Protein AF-A0A4R6L8V8-F1 (afdb_monomer_lite)

Secondary structure (DSSP, 8-state):
-HHHHHHHHHHHHHHHHHHHHHHH-S--TTHHHHHHHHHHHHHHHHTHHHHHHHTB-TTSPPS--TT--HHHHHHHHHHTT-B-HHHHHHHHHHHHHSTTHHHHTTT-

pLDDT: mean 94.51, std 5.97, range [48.38, 98.5]

Radius of gyration: 15.95 Å; chains: 1; bounding box: 42×22×40 Å

Sequence (108 aa):
MINFILFIVAYLLYLPLSLWNFCLVGDKKGYFRSSAITIDKLANREFRTLWNKLLKVESGYKFGSENETISSVLGKNQRDGTLSKAGNKLASFLDWLDKEHCKNSIEN

Foldseek 3Di:
DVVVVVVVVCVVCVVVVLVVVCVVDPDNVCSVVVVVLQVQLVCQQVCQVVCCVAWFAPPADGTHDNNAGPLLSLLRCVVVVGTDPRSVVVNVVCCVVPPCSSVVRVVD

Structure (mmCIF, N/CA/C/O backbone):
data_AF-A0A4R6L8V8-F1
#
_entry.id   AF-A0A4R6L8V8-F1
#
loop_
_atom_site.group_PDB
_atom_site.id
_atom_site.type_symbol
_atom_site.label_atom_id
_atom_site.label_alt_id
_atom_site.label_comp_id
_atom_site.label_asym_id
_atom_site.label_entity_id
_atom_site.label_seq_id
_atom_site.pdbx_PDB_ins_code
_atom_site.Cartn_x
_atom_site.Cartn_y
_atom_site.Cartn_z
_atom_site.occupancy
_atom_site.B_iso_or_equiv
_atom_site.auth_seq_id
_atom_site.auth_comp_id
_atom_site.auth_asym_id
_atom_site.auth_atom_id
_atom_site.pdbx_PDB_model_num
ATOM 1 N N . MET A 1 1 ? 22.009 8.759 10.692 1.00 87.94 1 MET A N 1
ATOM 2 C CA . MET A 1 1 ? 22.202 9.466 9.403 1.00 87.94 1 MET A CA 1
ATOM 3 C C . MET A 1 1 ? 22.254 8.508 8.216 1.00 87.94 1 MET A C 1
ATOM 5 O O . MET A 1 1 ? 21.455 8.687 7.313 1.00 87.94 1 MET A O 1
ATOM 9 N N . ILE A 1 2 ? 23.091 7.461 8.228 1.00 95.25 2 ILE A N 1
ATOM 10 C CA . ILE A 1 2 ? 23.206 6.495 7.111 1.00 95.25 2 ILE A CA 1
ATOM 11 C C . ILE A 1 2 ? 21.857 5.852 6.731 1.00 95.25 2 ILE A C 1
ATOM 13 O O . ILE A 1 2 ? 21.461 5.922 5.575 1.00 95.25 2 ILE A O 1
ATOM 17 N N . ASN A 1 3 ? 21.094 5.326 7.697 1.00 96.00 3 ASN A N 1
ATOM 18 C CA . ASN A 1 3 ? 19.788 4.695 7.421 1.00 96.00 3 ASN A CA 1
ATOM 19 C C . ASN A 1 3 ? 18.768 5.650 6.779 1.00 96.00 3 ASN A C 1
ATOM 21 O O . ASN A 1 3 ? 17.965 5.242 5.949 1.00 96.00 3 ASN A O 1
ATOM 25 N N . PHE A 1 4 ? 18.817 6.930 7.148 1.00 93.50 4 PHE A N 1
ATOM 26 C CA . PHE A 1 4 ? 17.949 7.954 6.571 1.00 93.50 4 PHE A CA 1
ATOM 27 C C . PHE A 1 4 ? 18.331 8.262 5.116 1.00 93.50 4 PHE A C 1
ATOM 29 O O . PHE A 1 4 ? 17.462 8.419 4.266 1.00 93.50 4 PHE A O 1
ATOM 36 N N . ILE A 1 5 ? 19.630 8.270 4.808 1.00 97.12 5 ILE A N 1
ATOM 37 C CA . ILE A 1 5 ? 20.121 8.408 3.433 1.00 97.12 5 ILE A CA 1
ATOM 38 C C . ILE A 1 5 ? 19.702 7.192 2.598 1.00 97.12 5 ILE A C 1
ATOM 40 O O . ILE A 1 5 ? 19.183 7.372 1.502 1.00 97.12 5 ILE A O 1
ATOM 44 N N . LEU A 1 6 ? 19.858 5.970 3.124 1.00 96.00 6 LEU A N 1
ATOM 45 C CA . LEU A 1 6 ? 19.411 4.745 2.447 1.00 96.00 6 LEU A CA 1
ATOM 46 C C . LEU A 1 6 ? 17.912 4.785 2.132 1.00 96.00 6 LEU A C 1
ATOM 48 O O . LEU A 1 6 ? 17.512 4.434 1.026 1.00 96.00 6 LEU A O 1
ATOM 52 N N . PHE A 1 7 ? 17.098 5.265 3.075 1.00 93.31 7 PHE A N 1
ATOM 53 C CA . PHE A 1 7 ? 15.666 5.464 2.873 1.00 93.31 7 PHE A CA 1
ATOM 54 C C . PHE A 1 7 ? 15.382 6.428 1.711 1.00 93.31 7 PHE A C 1
ATOM 56 O O . PHE A 1 7 ? 14.641 6.080 0.795 1.00 93.31 7 PHE A O 1
ATOM 63 N N . ILE A 1 8 ? 16.012 7.608 1.698 1.00 95.94 8 ILE A N 1
ATOM 64 C CA . ILE A 1 8 ? 15.831 8.593 0.619 1.00 95.94 8 ILE A CA 1
ATOM 65 C C . ILE A 1 8 ? 16.246 8.004 -0.732 1.00 95.94 8 ILE A C 1
ATOM 67 O O . ILE A 1 8 ? 15.503 8.104 -1.707 1.00 95.94 8 ILE A O 1
ATOM 71 N N . VAL A 1 9 ? 17.415 7.364 -0.787 1.00 96.69 9 VAL A N 1
ATOM 72 C CA . VAL A 1 9 ? 17.942 6.751 -2.011 1.00 96.69 9 VAL A CA 1
ATOM 73 C C . VAL A 1 9 ? 16.995 5.668 -2.529 1.00 96.69 9 VAL A C 1
ATOM 75 O O . VAL A 1 9 ? 16.710 5.645 -3.723 1.00 96.69 9 VAL A O 1
ATOM 78 N N . ALA A 1 10 ? 16.448 4.818 -1.655 1.00 95.12 10 ALA A N 1
ATOM 79 C CA . ALA A 1 10 ? 15.502 3.779 -2.054 1.00 95.12 10 ALA A CA 1
ATOM 80 C C . ALA A 1 10 ? 14.242 4.362 -2.718 1.00 95.12 10 ALA A C 1
ATOM 82 O O . ALA A 1 10 ? 13.858 3.907 -3.796 1.00 95.12 10 ALA A O 1
ATOM 83 N N . TYR A 1 11 ? 13.637 5.401 -2.132 1.00 92.94 11 TYR A N 1
ATOM 84 C CA . TYR A 1 11 ? 12.456 6.056 -2.712 1.00 92.94 11 TYR A CA 1
ATOM 85 C C . TYR A 1 11 ? 12.765 6.757 -4.039 1.00 92.94 11 TYR A C 1
ATOM 87 O O . TYR A 1 11 ? 11.988 6.640 -4.987 1.00 92.94 11 TYR A O 1
ATOM 95 N N . LEU A 1 12 ? 13.906 7.449 -4.130 1.00 95.81 12 LEU A N 1
ATOM 96 C CA . LEU A 1 12 ? 14.328 8.130 -5.358 1.00 95.81 12 LEU A CA 1
ATOM 97 C C . LEU A 1 12 ? 14.610 7.150 -6.501 1.00 95.81 12 LEU A C 1
ATOM 99 O O . LEU A 1 12 ? 14.297 7.453 -7.649 1.00 95.81 12 LEU A O 1
ATOM 103 N N . LEU A 1 13 ? 15.187 5.984 -6.201 1.00 96.12 13 LEU A N 1
ATOM 104 C CA . LEU A 1 13 ? 15.530 4.980 -7.208 1.00 96.12 13 LEU A CA 1
ATOM 105 C C . LEU A 1 13 ? 14.342 4.105 -7.622 1.00 96.12 13 LEU A C 1
ATOM 107 O O . LEU A 1 13 ? 14.319 3.631 -8.757 1.00 96.12 13 LEU A O 1
ATOM 111 N N . TYR A 1 14 ? 13.352 3.894 -6.750 1.00 93.62 14 TYR A N 1
ATOM 112 C CA . TYR A 1 14 ? 12.249 2.966 -7.017 1.00 93.62 14 TYR A CA 1
ATOM 113 C C . TYR A 1 14 ? 11.488 3.293 -8.311 1.00 93.62 14 TYR A C 1
ATOM 115 O O . TYR A 1 14 ? 11.290 2.418 -9.156 1.00 93.62 14 TYR A O 1
ATOM 123 N N . LEU A 1 15 ? 11.095 4.557 -8.498 1.00 91.44 15 LEU A N 1
ATOM 124 C CA . LEU A 1 15 ? 10.328 4.989 -9.668 1.00 91.44 15 LEU A CA 1
ATOM 125 C C . LEU A 1 15 ? 11.110 4.863 -10.995 1.00 91.44 15 LEU A C 1
ATOM 127 O O . LEU A 1 15 ? 10.610 4.182 -11.894 1.00 91.44 15 LEU A O 1
ATOM 131 N N . PRO A 1 16 ? 12.316 5.451 -11.159 1.00 95.38 16 PRO A N 1
ATOM 132 C CA . PRO A 1 16 ? 13.054 5.349 -12.418 1.00 95.38 16 PRO A CA 1
ATOM 133 C C . PRO A 1 16 ? 13.450 3.906 -12.748 1.00 95.38 16 PRO A C 1
ATOM 135 O O . PRO A 1 16 ? 13.355 3.508 -13.908 1.00 95.38 16 PRO A O 1
ATOM 138 N N . LEU A 1 17 ? 13.823 3.094 -11.750 1.00 94.94 17 LEU A N 1
ATOM 139 C CA . LEU A 1 17 ? 14.151 1.684 -11.978 1.00 94.94 17 LEU A CA 1
ATOM 140 C C . LEU A 1 17 ? 12.927 0.862 -12.387 1.00 94.94 17 LEU A C 1
ATOM 142 O O . LEU A 1 17 ? 13.049 -0.004 -13.248 1.00 94.94 17 LEU A O 1
ATOM 146 N N . SER A 1 18 ? 11.747 1.146 -11.829 1.00 91.94 18 SER A N 1
ATOM 147 C CA . SER A 1 18 ? 10.505 0.474 -12.233 1.00 91.94 18 SER A CA 1
ATOM 148 C C . SER A 1 18 ? 10.163 0.757 -13.700 1.00 91.94 18 SER A C 1
ATOM 150 O O . SER A 1 18 ? 9.796 -0.155 -14.440 1.00 91.94 18 SER A O 1
ATOM 152 N N . LEU A 1 19 ? 10.343 2.003 -14.151 1.00 91.94 19 LEU A N 1
ATOM 153 C CA . LEU A 1 19 ? 10.134 2.384 -15.552 1.00 91.94 19 LEU A CA 1
ATOM 154 C C . LEU A 1 19 ? 11.179 1.759 -16.481 1.00 91.94 19 LEU A C 1
ATOM 156 O O . LEU A 1 19 ? 10.832 1.238 -17.539 1.00 91.94 19 LEU A O 1
ATOM 160 N N . TRP A 1 20 ? 12.450 1.765 -16.074 1.00 94.44 20 TRP A N 1
ATOM 161 C CA . TRP A 1 20 ? 13.521 1.131 -16.838 1.00 94.44 20 TRP A CA 1
ATOM 162 C C . TRP A 1 20 ? 13.298 -0.379 -16.975 1.00 94.44 20 TRP A C 1
ATOM 164 O O . TRP A 1 20 ? 13.400 -0.931 -18.067 1.00 94.44 20 TRP A O 1
ATOM 174 N N . ASN A 1 21 ? 12.928 -1.049 -15.882 1.00 93.44 21 ASN A N 1
ATOM 175 C CA . 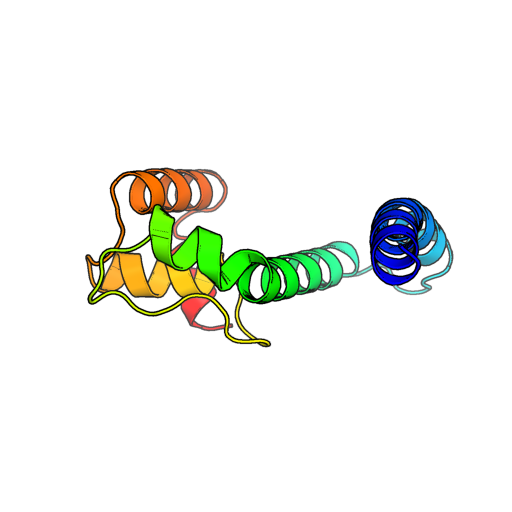ASN A 1 21 ? 12.636 -2.477 -15.871 1.00 93.44 21 ASN A CA 1
ATOM 176 C C . ASN A 1 21 ? 11.458 -2.823 -16.795 1.00 93.44 21 ASN A C 1
ATOM 178 O O . ASN A 1 21 ? 11.543 -3.779 -17.559 1.00 93.44 21 ASN A O 1
ATOM 182 N N . PHE A 1 22 ? 10.394 -2.014 -16.809 1.00 91.94 22 PHE A N 1
ATOM 183 C CA . PHE A 1 22 ? 9.279 -2.194 -17.746 1.00 91.94 22 PHE A CA 1
ATOM 184 C C . PHE A 1 22 ? 9.721 -2.214 -19.222 1.00 91.94 22 PHE A C 1
ATOM 186 O O . PHE A 1 22 ? 9.156 -2.960 -20.024 1.00 91.94 22 PHE A O 1
ATOM 193 N N . CYS A 1 23 ? 10.741 -1.434 -19.594 1.00 92.12 23 CYS A N 1
ATOM 194 C CA . CYS A 1 23 ? 11.297 -1.448 -20.949 1.00 92.12 23 CYS A CA 1
ATOM 195 C C . CYS A 1 23 ? 12.050 -2.747 -21.283 1.00 92.12 23 CYS A C 1
ATOM 197 O O . CYS A 1 23 ? 12.111 -3.112 -22.455 1.00 92.12 23 CYS A O 1
ATOM 199 N N . LEU A 1 24 ? 12.603 -3.433 -20.278 1.00 93.25 24 LEU A N 1
ATOM 20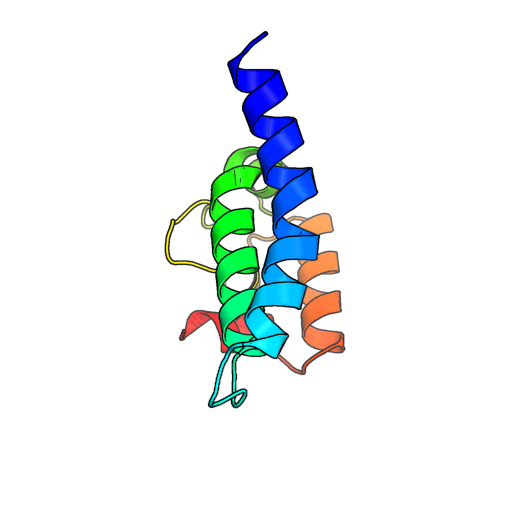0 C CA . LEU A 1 24 ? 13.396 -4.658 -20.437 1.00 93.25 24 LEU A CA 1
ATOM 201 C C . LEU A 1 24 ? 12.565 -5.942 -20.351 1.00 93.25 24 LEU A C 1
ATOM 203 O O . LEU A 1 24 ? 12.971 -6.974 -20.884 1.00 93.25 24 LEU A O 1
ATOM 207 N N . VAL A 1 25 ? 11.420 -5.904 -19.669 1.00 92.31 25 VAL A N 1
ATOM 208 C CA . VAL A 1 25 ? 10.551 -7.074 -19.522 1.00 92.31 25 VAL A CA 1
ATOM 209 C C . VAL A 1 25 ? 9.994 -7.503 -20.884 1.00 92.31 25 VAL A C 1
ATOM 211 O O . VAL A 1 25 ? 9.346 -6.721 -21.583 1.00 92.31 25 VAL A O 1
ATOM 214 N N . GLY A 1 26 ? 10.228 -8.773 -21.235 1.00 87.50 26 GLY A N 1
ATOM 215 C CA . GLY A 1 26 ? 9.780 -9.369 -22.496 1.00 87.50 26 GLY A CA 1
ATOM 216 C C . GLY A 1 26 ? 8.257 -9.494 -22.606 1.00 87.50 26 GLY A C 1
ATOM 217 O O . GLY A 1 26 ? 7.685 -9.053 -23.600 1.00 87.50 26 GLY A O 1
ATOM 218 N N . ASP A 1 27 ? 7.590 -10.037 -21.578 1.00 87.88 27 ASP A N 1
ATOM 219 C CA . ASP A 1 27 ? 6.122 -10.091 -21.500 1.00 87.88 27 ASP A CA 1
ATOM 220 C C . ASP A 1 27 ? 5.583 -9.055 -20.511 1.00 87.88 27 ASP A C 1
ATOM 222 O O . ASP A 1 27 ? 5.731 -9.161 -19.294 1.00 87.88 27 ASP A O 1
ATOM 226 N N . LYS A 1 28 ? 4.925 -8.034 -21.054 1.00 89.06 28 LYS A N 1
ATOM 227 C CA . LYS A 1 28 ? 4.380 -6.909 -20.289 1.00 89.06 28 LYS A CA 1
ATOM 228 C C . LYS A 1 28 ? 3.001 -7.207 -19.701 1.00 89.06 28 LYS A C 1
ATOM 230 O O . LYS A 1 28 ? 2.469 -6.384 -18.947 1.00 89.06 28 LYS A O 1
ATOM 235 N N . LYS A 1 29 ? 2.387 -8.346 -20.043 1.00 91.81 29 LYS A N 1
ATOM 236 C CA . LYS A 1 29 ? 1.036 -8.692 -19.604 1.00 91.81 29 LYS A CA 1
ATOM 237 C C . LYS A 1 29 ? 0.987 -8.785 -18.080 1.00 91.81 29 LYS A C 1
ATOM 239 O O . LYS A 1 29 ? 1.663 -9.588 -17.453 1.00 91.81 29 LYS A O 1
ATOM 244 N N . GLY A 1 30 ? 0.168 -7.932 -17.467 1.00 89.81 30 GLY A N 1
ATOM 245 C CA . GLY A 1 30 ? -0.010 -7.912 -16.015 1.00 89.81 30 GLY A CA 1
ATOM 246 C C . GLY A 1 30 ? 1.134 -7.276 -15.218 1.00 89.81 30 GLY A C 1
ATOM 247 O O . GLY A 1 30 ? 1.000 -7.194 -14.001 1.00 89.81 30 GLY A O 1
ATOM 248 N N . TYR A 1 31 ? 2.195 -6.759 -15.856 1.00 90.94 31 TYR A N 1
ATOM 249 C CA . TYR A 1 31 ? 3.331 -6.135 -15.162 1.00 90.94 31 TYR A CA 1
ATOM 250 C C . TYR A 1 31 ? 2.882 -5.032 -14.198 1.00 90.94 31 TYR A C 1
ATOM 252 O O . TYR A 1 31 ? 3.115 -5.114 -12.995 1.00 90.94 31 TYR A O 1
ATOM 260 N N . PHE A 1 32 ? 2.151 -4.034 -14.706 1.00 90.62 32 PHE A N 1
ATOM 261 C CA . PHE A 1 32 ? 1.675 -2.924 -13.879 1.00 90.62 32 PHE A CA 1
ATOM 262 C C . PHE A 1 32 ? 0.701 -3.371 -12.791 1.00 90.62 32 PHE A C 1
ATOM 264 O O . PHE A 1 32 ? 0.727 -2.818 -11.698 1.00 90.62 32 PHE A O 1
ATOM 271 N N . ARG A 1 33 ? -0.113 -4.403 -13.052 1.00 91.94 33 ARG A N 1
ATOM 272 C CA . ARG A 1 33 ? -1.015 -4.971 -12.043 1.00 91.94 33 ARG A CA 1
ATOM 273 C C . ARG A 1 33 ? -0.226 -5.634 -10.915 1.00 91.94 33 ARG A C 1
ATOM 275 O O . ARG A 1 33 ? -0.508 -5.374 -9.752 1.00 91.94 33 ARG A O 1
ATOM 282 N N . SER A 1 34 ? 0.778 -6.445 -11.245 1.00 92.25 34 SER A N 1
ATOM 283 C CA . SER A 1 34 ? 1.642 -7.094 -10.253 1.00 92.25 34 SER A CA 1
ATOM 284 C C . SER A 1 34 ? 2.427 -6.066 -9.435 1.00 92.25 34 SER A C 1
ATOM 286 O O . SER A 1 34 ? 2.504 -6.171 -8.209 1.00 92.25 34 SER A O 1
ATOM 288 N N . SER A 1 35 ? 2.969 -5.039 -10.094 1.00 93.50 35 SER A N 1
ATOM 289 C CA . SER A 1 35 ? 3.672 -3.940 -9.428 1.00 93.50 35 SER A CA 1
ATOM 290 C C . SER A 1 35 ? 2.740 -3.146 -8.511 1.00 93.50 35 SER A C 1
ATOM 292 O O . SER A 1 35 ? 3.104 -2.884 -7.369 1.00 93.50 35 SER A O 1
ATOM 294 N N . ALA A 1 36 ? 1.515 -2.835 -8.949 1.00 93.06 36 ALA A N 1
ATOM 295 C CA . ALA A 1 36 ? 0.517 -2.159 -8.120 1.00 93.06 36 ALA A CA 1
ATOM 296 C C . ALA A 1 36 ? 0.159 -2.975 -6.868 1.00 93.06 36 ALA A C 1
ATOM 298 O O . ALA A 1 36 ? 0.195 -2.431 -5.769 1.00 93.06 36 ALA A O 1
ATOM 299 N N . ILE A 1 37 ? -0.084 -4.286 -7.006 1.00 94.38 37 ILE A N 1
ATOM 300 C CA . ILE A 1 37 ? -0.342 -5.183 -5.863 1.00 94.38 37 ILE A CA 1
ATOM 301 C C . ILE A 1 37 ? 0.851 -5.200 -4.899 1.00 94.38 37 ILE A C 1
ATOM 303 O O . ILE A 1 37 ? 0.670 -5.191 -3.685 1.00 94.38 37 ILE A O 1
ATOM 307 N N . THR A 1 38 ? 2.077 -5.204 -5.425 1.00 94.56 38 THR A N 1
ATOM 308 C CA . THR A 1 38 ? 3.299 -5.199 -4.606 1.00 94.56 38 THR A CA 1
ATOM 309 C C . THR A 1 38 ? 3.409 -3.918 -3.784 1.00 94.56 38 THR A C 1
ATOM 311 O O . THR A 1 38 ? 3.657 -3.975 -2.581 1.00 94.56 38 THR A O 1
ATOM 314 N N . ILE A 1 39 ? 3.192 -2.765 -4.421 1.00 95.31 39 ILE A N 1
ATOM 315 C CA . ILE A 1 39 ? 3.210 -1.457 -3.757 1.00 95.31 39 ILE A CA 1
ATOM 316 C C . ILE A 1 39 ? 2.105 -1.378 -2.702 1.00 95.31 39 ILE A C 1
ATOM 318 O O . ILE A 1 39 ? 2.348 -0.886 -1.606 1.00 95.31 39 ILE A O 1
ATOM 322 N N . ASP A 1 40 ? 0.916 -1.893 -3.004 1.00 95.88 40 ASP A N 1
ATOM 323 C CA . ASP A 1 40 ? -0.220 -1.902 -2.085 1.00 95.88 40 ASP A CA 1
ATOM 324 C C . ASP A 1 40 ? 0.071 -2.746 -0.827 1.00 95.88 40 ASP A C 1
ATOM 326 O O . ASP A 1 40 ? -0.050 -2.262 0.302 1.00 95.88 40 ASP A O 1
ATOM 330 N N . LYS A 1 41 ? 0.592 -3.971 -0.996 1.00 96.69 41 LYS A N 1
ATOM 331 C CA . LYS A 1 41 ? 1.033 -4.828 0.124 1.00 96.69 41 LYS A CA 1
ATOM 332 C C . LYS A 1 41 ? 2.141 -4.172 0.953 1.00 96.69 41 LYS A C 1
ATOM 334 O O . LYS A 1 41 ? 2.080 -4.163 2.186 1.00 96.69 41 LYS A O 1
ATOM 339 N N . LEU A 1 42 ? 3.129 -3.565 0.288 1.00 95.94 42 LEU A N 1
ATOM 340 C CA . LEU A 1 42 ? 4.185 -2.804 0.957 1.00 95.94 42 LEU A CA 1
ATOM 341 C C . LEU A 1 42 ? 3.594 -1.655 1.778 1.00 95.94 42 LEU A C 1
ATOM 343 O O . LEU A 1 42 ? 3.935 -1.507 2.948 1.00 95.94 42 LEU A O 1
ATOM 347 N N . ALA A 1 43 ? 2.688 -0.869 1.200 1.00 96.00 43 ALA A N 1
ATOM 348 C CA . ALA A 1 43 ? 2.067 0.269 1.863 1.00 96.00 43 ALA A CA 1
ATOM 349 C C . ALA A 1 43 ? 1.182 -0.155 3.049 1.00 96.00 43 ALA A C 1
ATOM 351 O O . ALA A 1 43 ? 1.160 0.540 4.068 1.00 96.00 43 ALA A O 1
ATOM 352 N N . ASN A 1 44 ? 0.493 -1.299 2.965 1.00 97.31 44 ASN A N 1
ATOM 353 C CA . ASN A 1 44 ? -0.241 -1.875 4.094 1.00 97.31 44 ASN A CA 1
ATOM 354 C C . ASN A 1 44 ? 0.698 -2.178 5.272 1.00 97.31 44 ASN A C 1
ATOM 356 O O . ASN A 1 44 ? 0.411 -1.810 6.414 1.00 97.31 44 ASN A O 1
ATOM 360 N N . ARG A 1 45 ? 1.841 -2.816 4.992 1.00 96.88 45 ARG A N 1
ATOM 361 C CA . ARG A 1 45 ? 2.847 -3.183 5.998 1.00 96.88 45 ARG A CA 1
ATOM 362 C C . ARG A 1 45 ? 3.580 -1.974 6.573 1.00 96.88 45 ARG A C 1
ATOM 364 O O . ARG A 1 45 ? 3.678 -1.837 7.796 1.00 96.88 45 ARG A O 1
ATOM 371 N N . GLU A 1 46 ? 4.117 -1.125 5.708 1.00 96.31 46 GLU A N 1
ATOM 372 C CA . GLU A 1 46 ? 5.017 -0.028 6.070 1.00 96.31 46 GLU A CA 1
ATOM 373 C C . GLU A 1 46 ? 4.282 1.028 6.894 1.00 96.31 46 GLU A C 1
ATOM 375 O O . GLU A 1 46 ? 4.712 1.404 7.985 1.00 96.31 46 GLU A O 1
ATOM 380 N N . PHE A 1 47 ? 3.091 1.420 6.440 1.00 97.31 47 PHE A N 1
ATOM 381 C CA . PHE A 1 47 ? 2.288 2.456 7.083 1.00 97.31 47 PHE A CA 1
ATOM 382 C C . PHE A 1 47 ? 1.244 1.887 8.053 1.00 97.31 47 PHE A C 1
ATOM 384 O O . PHE A 1 47 ? 0.311 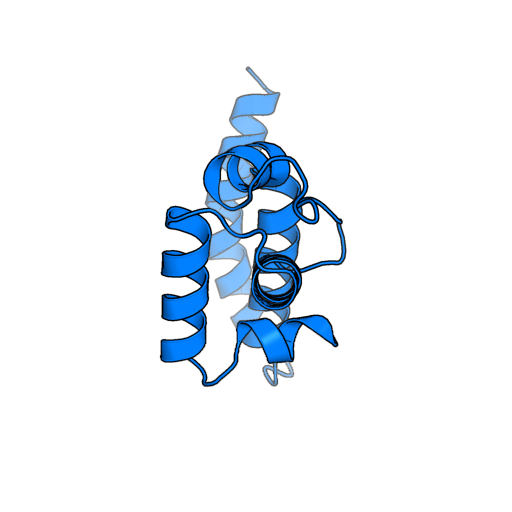2.586 8.446 1.00 97.31 47 PHE A O 1
ATOM 391 N N . ARG A 1 48 ? 1.407 0.636 8.507 1.00 97.94 48 ARG A N 1
ATOM 392 C CA . ARG A 1 48 ? 0.459 -0.051 9.403 1.00 97.94 48 ARG A CA 1
ATOM 393 C C . ARG A 1 48 ? 0.065 0.771 10.625 1.00 97.94 48 ARG A C 1
ATOM 395 O O . ARG A 1 48 ? -1.100 0.773 11.009 1.00 97.94 48 ARG A O 1
ATOM 402 N N . THR A 1 49 ? 1.004 1.484 11.245 1.00 97.88 49 THR A N 1
ATOM 403 C CA . THR A 1 49 ? 0.722 2.316 12.425 1.00 97.88 49 THR A CA 1
ATOM 404 C C . THR A 1 49 ? -0.200 3.482 12.067 1.00 97.88 49 THR A C 1
ATOM 406 O O . THR A 1 49 ? -1.146 3.769 12.799 1.00 97.88 49 THR A O 1
ATOM 409 N N . LEU A 1 50 ? 0.040 4.119 10.917 1.00 98.12 50 LEU A N 1
ATOM 410 C CA . LEU A 1 50 ? -0.777 5.214 10.402 1.00 98.12 50 LEU A CA 1
ATOM 411 C C . LEU A 1 50 ? -2.192 4.721 10.069 1.00 98.12 50 LEU A C 1
ATOM 413 O O . LEU A 1 50 ? -3.174 5.292 10.543 1.00 98.12 50 LEU A O 1
ATOM 417 N N . TRP A 1 51 ? -2.303 3.622 9.322 1.00 98.06 51 TRP A N 1
ATOM 418 C CA . TRP A 1 51 ? -3.587 3.061 8.899 1.00 98.06 51 TRP A CA 1
ATOM 419 C C . TRP A 1 51 ? -4.419 2.523 10.055 1.00 98.06 51 TRP A C 1
ATOM 421 O O . TRP A 1 51 ? -5.601 2.847 10.152 1.00 98.06 51 TRP A O 1
ATOM 431 N N . ASN A 1 52 ? -3.807 1.794 10.993 1.00 98.44 52 ASN A N 1
ATOM 432 C CA . ASN A 1 52 ? -4.510 1.307 12.180 1.00 98.44 52 ASN A CA 1
ATOM 433 C C . ASN A 1 52 ? -5.050 2.440 13.058 1.00 98.44 52 ASN A C 1
ATOM 435 O O . ASN A 1 52 ? -6.062 2.244 13.725 1.00 98.44 52 ASN A O 1
ATOM 439 N N . LYS A 1 53 ? -4.391 3.606 13.064 1.00 98.12 53 LYS A N 1
ATOM 440 C CA . LYS A 1 53 ? -4.837 4.776 13.827 1.00 98.12 53 LYS A CA 1
ATOM 441 C C . LYS A 1 53 ? -5.933 5.563 13.110 1.00 98.12 53 LYS A C 1
ATOM 443 O O . LYS A 1 53 ? -6.821 6.096 13.766 1.00 98.12 53 LYS A O 1
ATOM 448 N N . LEU A 1 54 ? -5.846 5.689 11.786 1.00 98.25 54 LEU A N 1
ATOM 449 C CA . LEU A 1 54 ? -6.713 6.589 11.025 1.00 98.25 54 LEU A CA 1
ATOM 450 C C . LEU A 1 54 ? -7.921 5.905 10.390 1.00 98.25 54 LEU A C 1
ATOM 452 O O . LEU A 1 54 ? -8.960 6.548 10.269 1.00 98.25 54 LEU A O 1
ATOM 456 N N . LEU A 1 55 ? -7.812 4.648 9.956 1.00 98.50 55 LEU A N 1
ATOM 457 C CA . LEU A 1 55 ? -8.779 4.035 9.034 1.00 98.50 55 LEU A CA 1
ATOM 458 C C . LEU A 1 55 ? -9.747 3.049 9.696 1.00 98.50 55 LEU A C 1
ATOM 460 O O . LEU A 1 55 ? -10.775 2.728 9.107 1.00 98.50 55 LEU A O 1
ATOM 464 N N . LYS A 1 56 ? -9.482 2.613 10.927 1.00 98.44 56 LYS A N 1
ATOM 465 C CA . LYS A 1 56 ? -10.343 1.682 11.670 1.00 98.44 56 LYS A CA 1
ATOM 466 C C . LYS A 1 56 ? -10.629 2.177 13.084 1.00 98.44 56 LYS A C 1
ATOM 468 O O . LYS A 1 56 ? -9.910 3.029 13.603 1.00 98.44 56 LYS A O 1
ATOM 473 N N . VAL A 1 57 ? -11.659 1.620 13.713 1.00 97.88 57 VAL A N 1
ATOM 474 C CA . VAL A 1 57 ? -11.855 1.725 15.166 1.00 97.88 57 VAL A CA 1
ATOM 475 C C . VAL A 1 57 ? -10.947 0.730 15.899 1.00 97.88 57 VAL A C 1
ATOM 477 O O . VAL A 1 57 ? -10.329 -0.146 15.286 1.00 97.88 57 VAL A O 1
ATOM 480 N N . GLU A 1 58 ? -10.843 0.847 17.221 1.00 95.88 58 GLU A N 1
ATOM 481 C CA . GLU A 1 58 ? -9.929 0.029 18.026 1.00 95.88 58 GLU A CA 1
ATOM 482 C C . GLU A 1 58 ? -10.157 -1.483 17.845 1.00 95.88 58 GLU A C 1
ATOM 484 O O . GLU A 1 58 ? -9.195 -2.212 17.588 1.00 95.88 58 GLU A O 1
ATOM 489 N N . SER A 1 59 ? -11.421 -1.923 17.8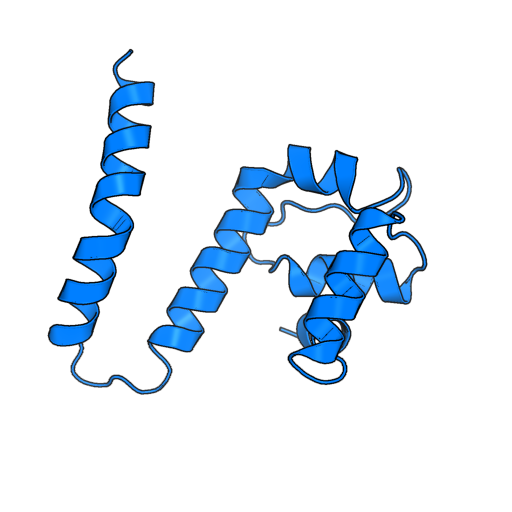33 1.00 96.56 59 SER A N 1
ATOM 490 C CA . SER A 1 59 ? -11.834 -3.322 17.631 1.00 96.56 59 SER A CA 1
ATOM 491 C C . SER A 1 59 ? -11.718 -3.834 16.188 1.00 96.56 59 SER A C 1
ATOM 493 O O . SER A 1 59 ? -11.913 -5.024 15.955 1.00 96.56 59 SER A O 1
ATOM 495 N N . GLY A 1 60 ? -11.400 -2.972 15.216 1.00 97.00 60 GLY A N 1
ATOM 496 C CA . GLY A 1 60 ? -11.325 -3.351 13.802 1.00 97.00 60 GLY A CA 1
ATOM 497 C C . GLY A 1 60 ? -10.129 -4.236 13.446 1.00 97.00 60 GLY A C 1
ATOM 498 O O . GLY A 1 60 ? -9.087 -4.199 14.118 1.00 97.00 60 GLY A O 1
ATOM 499 N N . TYR A 1 61 ? -10.259 -4.976 12.341 1.00 97.81 61 TYR A N 1
ATOM 500 C CA . TYR A 1 61 ? -9.208 -5.825 11.776 1.00 97.81 61 TYR A CA 1
ATOM 501 C C . TYR A 1 61 ? -7.974 -4.988 11.399 1.00 97.81 61 TYR A C 1
ATOM 503 O O . TYR A 1 61 ? -8.082 -3.904 10.820 1.00 97.81 61 TYR A O 1
ATOM 511 N N . LYS A 1 62 ? -6.782 -5.459 11.777 1.00 97.88 62 LYS A N 1
ATOM 512 C CA . LYS A 1 62 ? -5.560 -4.643 11.754 1.00 97.88 62 LYS A CA 1
ATOM 513 C C . LYS A 1 62 ? -4.903 -4.597 10.371 1.00 97.88 62 LYS A C 1
ATOM 515 O O . LYS A 1 62 ? -4.748 -5.619 9.716 1.00 97.88 62 LYS A O 1
ATOM 520 N N . PHE A 1 63 ? -4.419 -3.414 9.997 1.00 98.19 63 PHE A N 1
ATOM 521 C CA . PHE A 1 63 ? -3.467 -3.231 8.897 1.00 98.19 63 PHE A CA 1
ATOM 522 C C . PHE A 1 63 ? -2.087 -3.768 9.291 1.00 98.19 63 PHE A C 1
ATOM 524 O O .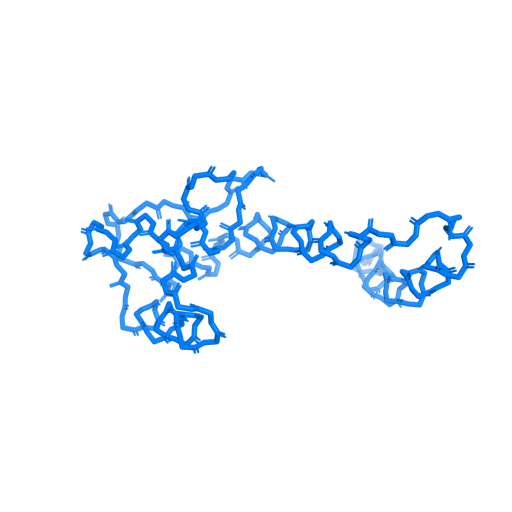 PHE A 1 63 ? -1.722 -3.728 10.473 1.00 98.19 63 PHE A O 1
ATOM 531 N N . GLY A 1 64 ? -1.299 -4.198 8.303 1.00 96.75 64 GLY A N 1
ATOM 532 C CA . GLY A 1 64 ? 0.117 -4.519 8.494 1.00 96.75 64 GLY A CA 1
ATOM 533 C C . GLY A 1 64 ? 0.568 -5.938 8.154 1.00 96.75 64 GLY A C 1
ATOM 534 O O . GLY A 1 64 ? 1.748 -6.231 8.341 1.00 96.75 64 GLY A O 1
ATOM 535 N N . SER A 1 65 ? -0.327 -6.805 7.675 1.00 95.62 65 SER A N 1
ATOM 536 C CA . SER A 1 65 ? 0.052 -8.135 7.182 1.00 95.62 65 SER A CA 1
ATOM 537 C C . SER A 1 65 ? 0.885 -8.017 5.900 1.00 95.62 65 SER A C 1
ATOM 539 O O . SER A 1 65 ? 0.514 -7.293 4.978 1.00 95.62 65 SER A O 1
ATOM 541 N N . GLU A 1 66 ? 2.017 -8.726 5.841 1.00 91.31 66 GLU A N 1
ATOM 542 C CA . GLU A 1 66 ? 3.016 -8.583 4.767 1.00 91.31 66 GLU A CA 1
ATOM 543 C C . GLU A 1 66 ? 2.485 -8.980 3.387 1.00 91.31 66 GLU A C 1
ATOM 545 O O . GLU A 1 66 ? 2.921 -8.441 2.374 1.00 91.31 66 GLU A O 1
ATOM 550 N N . ASN A 1 67 ? 1.526 -9.905 3.354 1.00 92.50 67 ASN A N 1
ATOM 551 C CA . ASN A 1 67 ? 0.980 -10.462 2.122 1.00 92.50 67 ASN A CA 1
ATOM 552 C C . ASN A 1 67 ? -0.422 -9.943 1.789 1.00 92.50 67 ASN A C 1
ATOM 554 O O . ASN A 1 67 ? -1.058 -10.484 0.887 1.00 92.50 67 ASN A O 1
ATOM 558 N N . GLU A 1 68 ? -0.887 -8.894 2.468 1.00 95.88 68 GLU A N 1
ATOM 559 C CA . GLU A 1 68 ? -2.251 -8.376 2.353 1.00 95.88 68 GLU A CA 1
ATOM 560 C C . GLU A 1 68 ? -2.265 -6.930 1.838 1.00 95.88 68 GLU A C 1
ATOM 562 O O . GLU A 1 68 ? -1.445 -6.115 2.260 1.00 95.88 68 GLU A O 1
ATOM 567 N N . THR A 1 69 ? -3.194 -6.605 0.936 1.00 97.12 69 THR A N 1
ATOM 568 C CA . THR A 1 69 ? -3.374 -5.248 0.394 1.00 97.12 69 THR A CA 1
ATOM 569 C C . THR A 1 69 ? -4.154 -4.346 1.349 1.00 97.12 69 THR A C 1
ATOM 571 O O . THR A 1 69 ? -4.916 -4.818 2.196 1.00 97.12 69 THR A O 1
ATOM 574 N N . ILE A 1 70 ? -4.022 -3.026 1.193 1.00 97.38 70 ILE A N 1
ATOM 575 C CA . ILE A 1 70 ? -4.840 -2.045 1.916 1.00 97.38 70 ILE A CA 1
ATOM 576 C C . ILE A 1 70 ? -6.322 -2.263 1.593 1.00 97.38 70 ILE A C 1
ATOM 578 O O . ILE A 1 70 ? -7.151 -2.238 2.504 1.00 97.38 70 ILE A O 1
ATOM 582 N N . SER A 1 71 ? -6.658 -2.516 0.323 1.00 96.62 71 SER A N 1
ATOM 583 C CA . SER A 1 71 ? -8.037 -2.750 -0.124 1.00 96.62 71 SER A CA 1
ATOM 584 C C . SER A 1 71 ? -8.679 -3.983 0.526 1.00 96.62 71 SER A C 1
ATOM 586 O O . SER A 1 71 ? -9.836 -3.901 0.934 1.00 96.62 71 SER A O 1
ATOM 588 N N . SER A 1 72 ? -7.936 -5.083 0.726 1.00 96.94 72 SER A N 1
ATOM 589 C CA . SER A 1 72 ? -8.414 -6.265 1.469 1.00 96.94 72 SER A CA 1
ATOM 590 C C . SER A 1 72 ? -8.760 -5.912 2.917 1.00 96.94 72 SER A C 1
ATOM 592 O O . SER A 1 72 ? -9.845 -6.231 3.412 1.00 96.94 72 SER A O 1
ATOM 594 N N . VAL A 1 73 ? -7.855 -5.207 3.605 1.00 97.75 73 VAL A N 1
ATOM 595 C CA . VAL A 1 73 ? -8.055 -4.802 5.004 1.00 97.75 73 VAL A CA 1
ATOM 596 C C . VAL A 1 73 ? -9.242 -3.847 5.133 1.00 97.75 73 VAL A C 1
ATOM 598 O O . VAL A 1 73 ? -10.056 -3.996 6.051 1.00 97.75 73 VAL A O 1
ATOM 601 N N . LEU A 1 74 ? -9.366 -2.883 4.216 1.00 98.06 74 LEU A N 1
ATOM 602 C CA . LEU A 1 74 ? -10.520 -1.989 4.141 1.00 98.06 74 LEU A CA 1
ATOM 603 C C . LEU A 1 74 ? -11.809 -2.783 3.929 1.00 98.06 74 LEU A C 1
ATOM 605 O O . LEU A 1 74 ? -12.758 -2.565 4.673 1.00 98.06 74 LEU A O 1
ATOM 609 N N . GLY A 1 75 ? -11.819 -3.750 3.008 1.00 97.50 75 GLY A N 1
ATOM 610 C CA . GLY A 1 75 ? -12.964 -4.621 2.746 1.00 97.50 75 GLY A CA 1
ATOM 611 C C . GLY A 1 75 ? -13.403 -5.419 3.974 1.00 97.50 75 GLY A C 1
ATOM 612 O O . GLY A 1 75 ? -14.588 -5.434 4.305 1.00 97.50 75 GLY A O 1
ATOM 613 N N . LYS A 1 76 ? -12.461 -6.029 4.705 1.00 97.94 76 LYS A N 1
ATOM 614 C CA . LYS A 1 76 ? -12.754 -6.749 5.959 1.00 97.94 76 LYS A CA 1
ATOM 615 C C . LYS A 1 76 ? -13.388 -5.823 6.996 1.00 97.94 76 LYS A C 1
ATOM 617 O O . LYS A 1 76 ? -14.433 -6.146 7.550 1.00 97.94 76 LYS A O 1
ATOM 622 N N . ASN A 1 77 ? -12.810 -4.640 7.206 1.00 98.19 77 ASN A N 1
ATOM 623 C CA . ASN A 1 77 ? -13.367 -3.667 8.148 1.00 98.19 77 ASN A CA 1
ATOM 624 C C . ASN A 1 77 ? -14.703 -3.066 7.663 1.00 98.19 77 ASN A C 1
ATOM 626 O O . ASN A 1 77 ? -15.541 -2.726 8.493 1.00 98.19 77 ASN A O 1
ATOM 630 N N . GLN A 1 78 ? -14.924 -2.929 6.352 1.00 97.50 78 GLN A N 1
ATOM 631 C CA . GLN A 1 78 ? -16.187 -2.466 5.763 1.00 97.50 78 GLN A CA 1
ATOM 632 C C . GLN A 1 78 ? -17.298 -3.489 5.994 1.00 97.50 78 GLN A C 1
ATOM 634 O O . GLN A 1 78 ? -18.367 -3.125 6.478 1.00 97.50 78 GLN A O 1
ATOM 639 N N . ARG A 1 79 ? -17.019 -4.769 5.716 1.00 96.56 79 ARG A N 1
ATOM 640 C CA . ARG A 1 79 ? -17.912 -5.900 6.006 1.00 96.56 79 ARG A CA 1
ATOM 641 C C . ARG A 1 79 ? -18.273 -5.956 7.490 1.00 96.56 79 ARG A C 1
ATOM 643 O O . ARG A 1 79 ? -19.434 -6.154 7.825 1.00 96.56 79 ARG A O 1
ATOM 650 N N . ASP A 1 80 ? -17.284 -5.755 8.357 1.00 97.38 80 ASP A N 1
ATOM 651 C CA . ASP A 1 80 ? -17.448 -5.875 9.808 1.00 97.38 80 ASP A CA 1
ATOM 652 C C . ASP A 1 80 ? -17.962 -4.574 10.463 1.00 97.38 80 ASP A C 1
ATOM 654 O O . ASP A 1 80 ? -18.154 -4.528 11.676 1.00 97.38 80 ASP A O 1
ATOM 658 N N . GLY A 1 81 ? -18.163 -3.494 9.695 1.00 97.44 81 GLY A N 1
ATOM 659 C CA . GLY A 1 81 ? -18.626 -2.201 10.216 1.00 97.44 81 GLY A CA 1
ATOM 660 C C . GLY A 1 81 ? -17.633 -1.503 11.156 1.00 97.44 81 GLY A C 1
ATOM 661 O O . GLY A 1 81 ? -18.030 -0.695 11.993 1.00 97.44 81 GLY A O 1
ATOM 662 N N . THR A 1 82 ? -16.338 -1.804 11.037 1.00 98.44 82 THR A N 1
ATOM 663 C CA . THR A 1 82 ? -15.266 -1.339 11.938 1.00 98.44 82 THR A CA 1
ATOM 664 C C . THR A 1 82 ? -14.342 -0.284 11.315 1.00 98.44 82 THR A C 1
ATOM 666 O O . THR A 1 82 ? -13.311 0.082 11.889 1.00 98.44 82 THR A O 1
ATOM 669 N N . LEU A 1 83 ? -14.713 0.273 10.159 1.00 98.31 83 LEU A N 1
ATOM 670 C CA . LEU A 1 83 ? -14.026 1.425 9.572 1.00 98.31 83 LEU A CA 1
ATOM 671 C C . LEU A 1 83 ? -14.283 2.713 10.364 1.00 98.31 83 LEU A C 1
ATOM 673 O O . LEU A 1 83 ? -15.391 2.993 10.820 1.00 98.31 83 LEU A O 1
ATOM 677 N N . SER A 1 84 ? -13.263 3.565 10.447 1.00 98.19 84 SER A N 1
ATOM 678 C CA . SER A 1 84 ? -13.436 4.943 10.910 1.00 98.19 84 SER A CA 1
ATOM 679 C C . SER A 1 84 ? -14.183 5.782 9.858 1.00 98.19 84 SER A C 1
ATOM 681 O O . SER A 1 84 ? -14.416 5.345 8.729 1.00 98.19 84 SER A O 1
ATOM 683 N N . LYS A 1 85 ? -14.508 7.046 10.165 1.00 97.88 85 LYS A N 1
ATOM 684 C CA . LYS A 1 85 ? -15.048 7.978 9.152 1.00 97.88 85 LYS A CA 1
ATOM 685 C C . LYS A 1 85 ? -14.094 8.164 7.965 1.00 97.88 85 LYS A C 1
ATOM 687 O O . LYS A 1 85 ? -14.547 8.253 6.828 1.00 97.88 85 LYS A O 1
ATOM 692 N N . ALA A 1 86 ? -12.786 8.231 8.224 1.00 97.94 86 ALA A N 1
ATOM 693 C CA . ALA A 1 86 ? -11.781 8.342 7.169 1.00 97.94 86 ALA A CA 1
ATOM 694 C C . ALA A 1 86 ? -11.652 7.029 6.382 1.00 97.94 86 ALA A C 1
ATOM 696 O O . ALA A 1 86 ? -11.602 7.066 5.156 1.00 97.94 86 ALA A O 1
ATOM 697 N N . GLY A 1 87 ? -11.694 5.885 7.073 1.00 97.81 87 GLY A N 1
ATOM 698 C CA . GLY A 1 87 ? -11.720 4.562 6.449 1.00 97.81 87 GLY A CA 1
ATOM 699 C C . GLY A 1 87 ? -12.899 4.385 5.498 1.00 97.81 87 GLY A C 1
ATOM 700 O O . GLY A 1 87 ? -12.699 3.996 4.356 1.00 97.81 87 GLY A O 1
ATOM 701 N N . ASN A 1 88 ? -14.107 4.762 5.925 1.00 98.25 88 ASN A N 1
ATOM 702 C CA . ASN A 1 88 ? -15.310 4.689 5.092 1.00 98.25 88 ASN A CA 1
ATOM 703 C C . ASN A 1 88 ? -15.204 5.561 3.835 1.00 98.25 88 ASN A C 1
ATOM 705 O O . ASN A 1 88 ? -15.578 5.117 2.753 1.00 98.25 88 ASN A O 1
ATOM 709 N N . LYS A 1 89 ? -14.671 6.786 3.954 1.00 98.00 89 LYS A N 1
ATOM 710 C CA . LYS A 1 89 ? -14.450 7.667 2.794 1.00 98.00 89 LYS A CA 1
ATOM 711 C C . LYS A 1 89 ? -13.470 7.052 1.798 1.00 98.00 89 LYS A C 1
ATOM 713 O O . LYS A 1 89 ? -13.738 7.080 0.603 1.00 98.00 89 LYS A O 1
ATOM 718 N N . LEU A 1 90 ? -12.361 6.497 2.290 1.00 97.62 90 LEU A N 1
ATOM 719 C CA . LEU A 1 90 ? -11.360 5.856 1.440 1.00 97.62 90 LEU A CA 1
ATOM 720 C C . LEU A 1 90 ? -11.920 4.600 0.762 1.00 97.62 90 LEU A C 1
ATOM 722 O O . LEU A 1 90 ? -11.787 4.465 -0.448 1.00 97.62 90 LEU A O 1
ATOM 726 N N . ALA A 1 91 ? -12.593 3.725 1.512 1.00 97.31 91 ALA A N 1
ATOM 727 C CA . ALA A 1 91 ? -13.218 2.524 0.965 1.00 97.31 91 ALA A CA 1
ATOM 728 C C . ALA A 1 91 ? -14.276 2.865 -0.099 1.00 97.31 91 ALA A C 1
ATOM 730 O O . ALA A 1 91 ? -14.247 2.314 -1.193 1.00 97.31 91 ALA A O 1
ATOM 731 N N . SER A 1 92 ? -15.126 3.864 0.166 1.00 96.75 92 SER A N 1
ATOM 732 C CA . SER A 1 92 ? -16.135 4.330 -0.799 1.00 96.75 92 SER A CA 1
ATOM 733 C C . SER A 1 92 ? -15.513 4.919 -2.066 1.00 96.75 92 SER A C 1
ATOM 735 O O . SER A 1 92 ? -16.066 4.770 -3.149 1.00 96.75 92 SER A O 1
ATOM 737 N N . PHE A 1 93 ? -14.370 5.600 -1.946 1.00 97.44 93 PHE A N 1
ATOM 738 C CA . PHE A 1 93 ? -13.642 6.115 -3.104 1.00 97.44 93 PHE A CA 1
ATOM 739 C C . PHE A 1 93 ? -13.093 4.978 -3.976 1.00 97.44 93 PHE A C 1
ATOM 741 O O . PHE A 1 93 ? -13.215 5.036 -5.197 1.00 97.44 93 PHE A O 1
ATOM 748 N N . LEU A 1 94 ? -12.541 3.928 -3.362 1.00 95.81 94 LEU A N 1
ATOM 749 C CA . LEU A 1 94 ? -12.075 2.745 -4.088 1.00 95.81 94 LEU A CA 1
ATOM 750 C C . LEU A 1 94 ? -13.237 1.987 -4.746 1.00 95.81 94 LEU A C 1
ATOM 752 O O . LEU A 1 94 ? -13.143 1.656 -5.923 1.00 95.81 94 LEU A O 1
ATOM 756 N N . ASP A 1 95 ? -14.349 1.797 -4.030 1.00 94.94 95 ASP A N 1
ATOM 757 C CA . ASP A 1 95 ? -15.563 1.155 -4.556 1.00 94.94 95 ASP A CA 1
ATOM 758 C C . ASP A 1 95 ? -16.249 1.979 -5.667 1.00 94.94 95 ASP A C 1
ATOM 760 O O . ASP A 1 95 ? -17.047 1.448 -6.442 1.00 94.94 95 ASP A O 1
ATOM 764 N N . TRP A 1 96 ? -15.968 3.285 -5.743 1.00 96.06 96 TRP A N 1
ATOM 765 C CA . TRP A 1 96 ? -16.404 4.152 -6.840 1.00 96.06 96 TRP A CA 1
ATOM 766 C C . TRP A 1 96 ? -15.507 4.021 -8.078 1.00 96.06 96 TRP A C 1
ATOM 768 O O . TRP A 1 96 ? -16.021 4.044 -9.196 1.00 96.06 96 TRP A O 1
ATOM 778 N N . LEU A 1 97 ? -14.188 3.875 -7.894 1.00 94.56 97 LEU A N 1
ATOM 779 C CA . LEU A 1 97 ? -13.246 3.639 -8.995 1.00 94.56 97 LEU A CA 1
ATOM 780 C C . LEU A 1 97 ? -13.476 2.278 -9.661 1.00 94.56 97 LEU A C 1
ATOM 782 O O . LEU A 1 97 ? -13.385 2.163 -10.882 1.00 94.56 97 LEU A O 1
ATOM 786 N N . ASP A 1 98 ? -13.761 1.260 -8.854 1.00 91.50 98 ASP A N 1
ATOM 787 C CA . ASP A 1 98 ? -14.051 -0.099 -9.290 1.00 91.50 98 ASP A CA 1
ATOM 788 C C . ASP A 1 98 ? -15.154 -0.676 -8.395 1.00 91.50 98 ASP A C 1
ATOM 790 O O . ASP A 1 98 ? -15.062 -0.661 -7.169 1.00 91.50 98 ASP A O 1
ATOM 794 N N . LYS A 1 99 ? -16.258 -1.125 -8.993 1.00 93.56 99 LYS A N 1
ATOM 795 C CA . LYS A 1 99 ? -17.468 -1.451 -8.232 1.00 93.56 99 LYS A CA 1
ATOM 796 C C . LYS A 1 99 ? -17.199 -2.614 -7.271 1.00 93.56 99 LYS A C 1
ATOM 798 O O . LYS A 1 99 ? -16.806 -3.694 -7.698 1.00 93.56 99 LYS A O 1
ATOM 803 N N . GLU A 1 100 ? -17.481 -2.399 -5.983 1.00 90.75 100 GLU A N 1
ATOM 804 C CA . GLU A 1 100 ? -17.199 -3.359 -4.898 1.00 90.75 100 GLU A CA 1
ATOM 805 C C . GLU A 1 100 ? -15.705 -3.742 -4.779 1.00 90.75 100 GLU A C 1
ATOM 807 O O . GLU A 1 100 ? -15.376 -4.827 -4.291 1.00 90.75 100 GLU A O 1
ATOM 812 N N . HIS A 1 101 ? -14.790 -2.856 -5.191 1.00 92.69 101 HIS A N 1
ATOM 813 C CA . HIS A 1 101 ? -13.343 -3.078 -5.171 1.00 92.69 101 HIS A CA 1
ATOM 814 C C . HIS A 1 101 ? -12.820 -3.645 -3.846 1.00 92.69 101 HIS A C 1
ATOM 816 O O . HIS A 1 101 ? -12.077 -4.632 -3.837 1.00 92.69 101 HIS A O 1
ATOM 822 N N . CYS A 1 102 ? -13.199 -3.044 -2.713 1.00 94.12 102 CYS A N 1
ATOM 823 C CA . CYS A 1 102 ? -12.685 -3.447 -1.404 1.00 94.12 102 CYS A CA 1
ATOM 824 C C . CYS A 1 102 ? -13.173 -4.847 -1.026 1.00 94.12 102 CYS A C 1
ATOM 826 O O . CYS A 1 102 ? -12.402 -5.669 -0.536 1.00 94.12 102 CYS A O 1
ATOM 828 N N . LYS A 1 103 ? -14.444 -5.147 -1.304 1.00 92.81 103 LYS A N 1
ATOM 829 C CA . LYS A 1 103 ? -15.044 -6.460 -1.042 1.00 92.81 103 LYS A CA 1
ATOM 830 C C . LYS A 1 103 ? -14.411 -7.547 -1.913 1.00 92.81 103 LYS A C 1
ATOM 832 O O . LYS A 1 103 ? -14.034 -8.591 -1.390 1.00 92.81 103 LYS A O 1
ATOM 837 N N . ASN A 1 104 ? -14.204 -7.263 -3.198 1.00 93.06 104 ASN A N 1
ATOM 838 C CA . ASN A 1 104 ? -13.542 -8.164 -4.148 1.00 93.06 104 ASN A CA 1
ATOM 839 C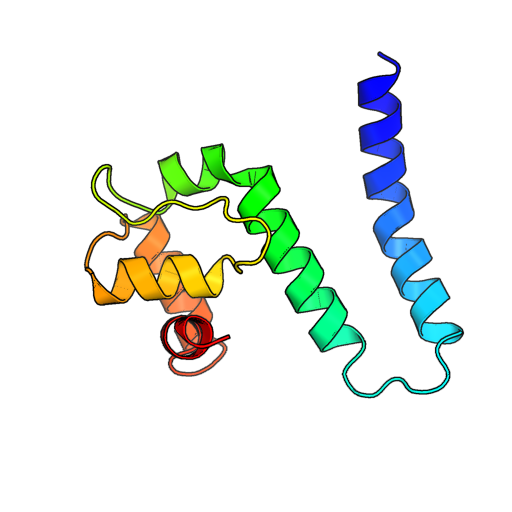 C . ASN A 1 104 ? -12.057 -8.390 -3.810 1.00 93.06 104 ASN A C 1
ATOM 841 O O . ASN A 1 104 ? -11.454 -9.375 -4.232 1.00 93.06 104 ASN A O 1
ATOM 845 N N . SER A 1 105 ? -11.455 -7.491 -3.030 1.00 92.19 105 SER A N 1
ATOM 846 C CA . SER A 1 105 ? -10.062 -7.598 -2.598 1.00 92.19 105 SER A CA 1
ATOM 847 C C . SER A 1 105 ? -9.859 -8.511 -1.383 1.00 92.19 105 SER A C 1
ATOM 849 O O . SER A 1 105 ? -8.720 -8.861 -1.106 1.00 92.19 105 SER A O 1
ATOM 851 N N . ILE A 1 106 ? -10.920 -8.923 -0.672 1.00 90.81 106 ILE A N 1
ATOM 852 C CA . ILE A 1 106 ? -10.819 -9.817 0.501 1.00 90.81 106 ILE A CA 1
ATOM 853 C C . ILE A 1 106 ? -10.370 -11.236 0.099 1.00 90.81 106 ILE A C 1
ATOM 855 O O . ILE A 1 106 ? -9.757 -11.934 0.906 1.00 90.81 106 ILE A O 1
ATOM 859 N N . GLU A 1 107 ? -10.679 -11.661 -1.130 1.00 65.06 107 GLU A N 1
ATOM 860 C CA . GLU A 1 107 ? -10.464 -13.025 -1.643 1.00 65.06 107 GLU A CA 1
ATOM 861 C C . GLU A 1 107 ? -9.173 -13.193 -2.473 1.00 65.06 107 GLU A C 1
ATOM 863 O O . GLU A 1 107 ? -9.042 -14.175 -3.203 1.00 65.06 107 GLU A O 1
ATOM 868 N N . ASN A 1 108 ? -8.212 -12.263 -2.372 1.00 48.38 108 ASN A N 1
ATOM 869 C CA . ASN A 1 108 ? -6.934 -12.317 -3.104 1.00 48.38 108 ASN A CA 1
ATOM 870 C C . ASN A 1 108 ? -5.703 -12.508 -2.210 1.00 48.38 108 ASN A C 1
ATOM 872 O O . ASN A 1 108 ? -5.640 -11.898 -1.119 1.00 48.38 108 ASN A O 1
#